Protein AF-A9JJF2-F1 (afdb_monomer_lite)

Radius of gyration: 20.4 Å; chains: 1; bounding box: 48×44×48 Å

Secondary structure (DSSP, 8-state):
-----PPP---S-SSPPHHHHHHHHHHHHHH-GGGHHHHHHHHHHHTT-----PPPPPP---SS--HHHHHHHHHHHHTT-SS--TT-TTEEEEEEEEEEEETTEEEEEEEEEEEETTSEEEEE---SSGGGS-EEEEEEGGGHHHHHHHHH----

Structure (mmCIF, N/CA/C/O backbone):
data_AF-A9JJF2-F1
#
_entry.id   AF-A9JJF2-F1
#
loop_
_atom_site.group_PDB
_atom_site.id
_atom_site.type_symbol
_atom_site.label_atom_id
_atom_site.label_alt_id
_atom_site.label_comp_id
_atom_site.label_asym_id
_atom_site.label_entity_id
_atom_site.label_seq_id
_atom_site.pdbx_PDB_ins_code
_atom_site.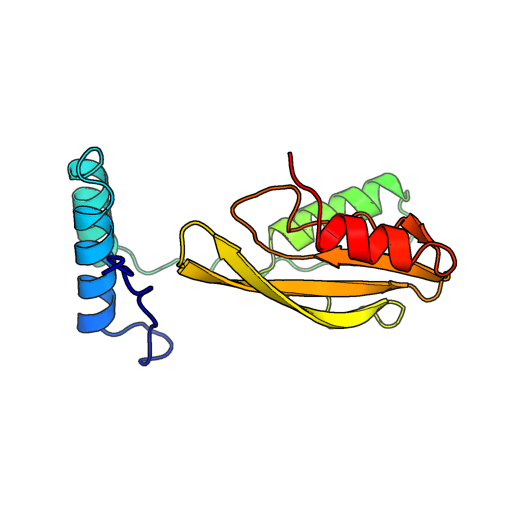Cartn_x
_atom_site.Cartn_y
_atom_site.Cartn_z
_atom_site.occupancy
_atom_site.B_iso_or_equiv
_atom_site.auth_seq_id
_atom_site.auth_comp_id
_atom_site.auth_asym_id
_atom_site.auth_atom_id
_atom_site.pdbx_PDB_model_num
ATOM 1 N N . LEU A 1 1 ? -22.746 -13.952 16.920 1.00 33.28 1 LEU A N 1
ATOM 2 C CA . LEU A 1 1 ? -22.832 -12.762 16.047 1.00 33.28 1 LEU A CA 1
ATOM 3 C C . LEU A 1 1 ? -21.481 -12.078 16.140 1.00 33.28 1 LEU A C 1
ATOM 5 O O . LEU A 1 1 ? -21.094 -11.720 17.238 1.00 33.28 1 LEU A O 1
ATOM 9 N N . SER A 1 2 ? -20.708 -12.091 15.056 1.00 37.59 2 SER A N 1
ATOM 10 C CA . SER A 1 2 ? -19.331 -11.588 15.042 1.00 37.59 2 SER A CA 1
ATOM 11 C C . SER A 1 2 ? -19.337 -10.063 15.166 1.00 37.59 2 SER A C 1
ATOM 13 O O . SER A 1 2 ? -19.976 -9.401 14.347 1.00 37.59 2 SER A O 1
ATOM 15 N N . ASP A 1 3 ? -18.653 -9.523 16.176 1.00 42.50 3 ASP A N 1
ATOM 16 C CA . ASP A 1 3 ? -18.459 -8.086 16.391 1.00 42.50 3 ASP A CA 1
ATOM 17 C C . ASP A 1 3 ? -17.545 -7.505 15.303 1.00 42.50 3 ASP A C 1
ATOM 19 O O . ASP A 1 3 ? -16.351 -7.264 15.492 1.00 42.50 3 ASP A O 1
ATOM 23 N N . TYR A 1 4 ? -18.108 -7.305 14.114 1.00 48.81 4 TYR A N 1
ATOM 24 C CA . TYR A 1 4 ? -17.460 -6.576 13.036 1.00 48.81 4 TYR A CA 1
ATOM 25 C C . TYR A 1 4 ? -17.277 -5.122 13.472 1.00 48.81 4 TYR A C 1
ATOM 27 O O . TYR A 1 4 ? -18.238 -4.353 13.524 1.00 48.81 4 TYR A O 1
ATOM 35 N N . VAL A 1 5 ? -16.045 -4.733 13.797 1.00 54.03 5 VAL A N 1
ATOM 36 C CA . VAL A 1 5 ? -15.731 -3.337 14.101 1.00 54.03 5 VAL A CA 1
ATOM 37 C C . VAL A 1 5 ? -15.500 -2.597 12.777 1.00 54.03 5 VAL A C 1
ATOM 39 O O . VAL A 1 5 ? -14.518 -2.888 12.090 1.00 54.03 5 VAL A O 1
ATOM 42 N N . PRO A 1 6 ? -16.395 -1.678 12.370 1.00 65.25 6 PRO A N 1
ATOM 43 C CA . PRO A 1 6 ? -16.293 -1.023 11.075 1.00 65.25 6 PRO A CA 1
ATOM 44 C C . PRO A 1 6 ? -15.040 -0.147 11.013 1.00 65.25 6 PRO A C 1
ATOM 46 O O . PRO A 1 6 ? -14.698 0.556 11.963 1.00 65.25 6 PRO A O 1
ATOM 49 N N . PHE A 1 7 ? -14.360 -0.182 9.871 1.00 65.31 7 PHE A N 1
ATOM 50 C CA . PHE A 1 7 ? -13.355 0.815 9.532 1.00 65.31 7 PHE A CA 1
ATOM 51 C C . PHE A 1 7 ? -14.044 2.174 9.341 1.00 65.31 7 PHE A C 1
ATOM 53 O O . PHE A 1 7 ? -15.114 2.258 8.733 1.00 65.31 7 PHE A O 1
ATOM 60 N N . LEU A 1 8 ? -13.441 3.248 9.852 1.00 72.31 8 LEU A N 1
ATOM 61 C CA . LEU A 1 8 ? -13.926 4.600 9.588 1.00 72.31 8 LEU A CA 1
ATOM 62 C C . LEU A 1 8 ? -13.525 5.020 8.172 1.00 72.31 8 LEU A C 1
ATOM 64 O O . LEU A 1 8 ? -12.361 4.923 7.790 1.00 72.31 8 LEU A O 1
ATOM 68 N N . THR A 1 9 ? -14.487 5.513 7.395 1.00 72.25 9 THR A N 1
ATOM 69 C CA . THR A 1 9 ? -14.235 6.132 6.087 1.00 72.25 9 THR A CA 1
ATOM 70 C C . THR A 1 9 ? -14.528 7.621 6.165 1.00 72.25 9 THR A C 1
ATOM 72 O O . THR A 1 9 ? -15.662 8.000 6.469 1.00 72.25 9 THR A O 1
ATOM 75 N N . SER A 1 10 ? -13.550 8.464 5.837 1.00 77.00 10 SER A N 1
ATOM 76 C CA . SER A 1 10 ? -13.805 9.895 5.665 1.00 77.00 10 SER A CA 1
ATOM 77 C C . SER A 1 10 ? -14.636 10.136 4.404 1.00 77.00 10 SER A C 1
ATOM 79 O O . SER A 1 10 ? -14.277 9.671 3.323 1.00 77.00 10 SER A O 1
ATOM 81 N N . LYS A 1 11 ? -15.740 10.878 4.540 1.00 81.31 11 LYS A N 1
ATOM 82 C CA . LYS A 1 11 ? -16.571 11.343 3.413 1.00 81.31 11 LYS A CA 1
ATOM 83 C C . LYS A 1 11 ? -16.406 12.835 3.122 1.00 81.31 11 LYS A C 1
ATOM 85 O O . LYS A 1 11 ? -16.942 13.317 2.133 1.00 81.31 11 LYS A O 1
ATOM 90 N N . SER A 1 12 ? -15.678 13.568 3.965 1.00 76.06 12 SER A N 1
ATOM 91 C CA . SER A 1 12 ? -15.527 15.023 3.848 1.00 76.06 12 SER A CA 1
ATOM 92 C C . SER A 1 12 ? -14.480 15.455 2.820 1.00 76.06 12 SER A C 1
ATOM 94 O O . SER A 1 12 ? -14.319 16.647 2.588 1.00 76.06 12 SER A O 1
ATOM 96 N N . GLY A 1 13 ? -13.737 14.511 2.233 1.00 72.44 13 GLY A N 1
ATOM 97 C CA . GLY A 1 13 ? -12.562 14.827 1.423 1.00 72.44 13 GLY A CA 1
ATOM 98 C C . GLY A 1 13 ? -11.447 15.450 2.268 1.00 72.44 13 GLY A C 1
ATOM 99 O O . GLY A 1 13 ? -11.311 15.134 3.454 1.00 72.44 13 GLY A O 1
ATOM 100 N N . PHE A 1 14 ? -10.652 16.323 1.646 1.00 69.56 14 PHE A N 1
ATOM 101 C CA . PHE A 1 14 ? -9.569 17.056 2.299 1.00 69.56 14 PHE A CA 1
ATOM 102 C C . PHE A 1 14 ? -9.819 18.575 2.240 1.00 69.56 14 PHE A C 1
ATOM 104 O O . PHE A 1 14 ? -10.160 19.072 1.165 1.00 69.56 14 PHE A O 1
ATOM 111 N N . PRO A 1 15 ? -9.599 19.323 3.341 1.00 75.38 15 PRO A N 1
ATOM 112 C CA . PRO A 1 15 ? -9.219 18.836 4.672 1.00 75.38 15 PRO A CA 1
ATOM 113 C C . PRO A 1 15 ? -10.336 18.012 5.340 1.00 75.38 15 PRO A C 1
ATOM 115 O O . PRO A 1 15 ? -11.517 18.184 5.046 1.00 75.38 15 PRO A O 1
ATOM 118 N N . ILE A 1 16 ? -9.952 17.088 6.226 1.00 76.38 16 ILE A N 1
ATOM 119 C CA . ILE A 1 16 ? -10.905 16.254 6.973 1.00 76.38 16 ILE A CA 1
ATOM 120 C C . ILE A 1 16 ? -11.702 17.152 7.931 1.00 76.38 16 ILE A C 1
ATOM 122 O O . ILE A 1 16 ? -11.122 18.007 8.597 1.00 76.38 16 ILE A O 1
ATOM 126 N N . ASN A 1 17 ? -13.026 16.975 8.007 1.00 81.75 17 ASN A N 1
ATOM 127 C CA . ASN A 1 17 ? -13.853 17.780 8.910 1.00 81.75 17 ASN A CA 1
ATOM 128 C C . ASN A 1 17 ? -13.632 17.402 10.391 1.00 81.75 17 ASN A C 1
ATOM 130 O O . ASN A 1 17 ? -13.208 16.290 10.710 1.00 81.75 17 ASN A O 1
ATOM 134 N N . ALA A 1 18 ? -13.944 18.324 11.307 1.00 82.56 18 ALA A N 1
ATOM 135 C CA . ALA A 1 18 ? -13.675 18.153 12.738 1.00 82.56 18 ALA A CA 1
ATOM 136 C C . ALA A 1 18 ? -14.372 16.922 13.349 1.00 82.56 18 ALA A C 1
ATOM 138 O O . ALA A 1 18 ? -13.807 16.248 14.206 1.00 82.56 18 ALA A O 1
ATOM 139 N N . GLU A 1 19 ? -15.577 16.596 12.881 1.00 84.81 19 GLU A N 1
ATOM 140 C CA . GLU A 1 19 ? -16.341 15.436 13.347 1.00 84.81 19 GLU A CA 1
ATOM 141 C C . GLU A 1 19 ? -15.664 14.110 12.968 1.00 84.81 19 GLU A C 1
ATOM 143 O O . GLU A 1 19 ? -15.487 13.226 13.811 1.00 84.81 19 GLU A O 1
ATOM 148 N N . THR A 1 20 ? -15.227 13.985 11.712 1.00 83.44 20 THR A N 1
ATOM 149 C CA . THR A 1 20 ? -14.497 12.812 11.212 1.00 83.44 20 THR A CA 1
ATOM 150 C C . THR A 1 20 ? -13.129 12.712 11.882 1.00 83.44 20 THR A C 1
ATOM 152 O O . THR A 1 20 ? -12.707 11.616 12.250 1.00 83.44 20 THR A O 1
ATOM 155 N N . TRP A 1 21 ? -12.460 13.850 12.093 1.00 82.94 21 TRP A N 1
ATOM 156 C CA . TRP A 1 21 ? -11.184 13.926 12.805 1.00 82.94 21 TRP A CA 1
ATOM 157 C C . TRP A 1 21 ? -11.311 13.428 14.248 1.00 82.94 21 TRP A C 1
ATOM 159 O O . TRP A 1 21 ? -10.583 12.526 14.654 1.00 82.94 21 TRP A O 1
ATOM 169 N N . LYS A 1 22 ? -12.296 13.925 15.003 1.00 85.81 22 LYS A N 1
ATOM 170 C CA . LYS A 1 22 ? -12.571 13.464 16.370 1.00 85.81 22 LYS A CA 1
ATOM 171 C C . LYS A 1 22 ? -12.937 11.977 16.403 1.00 85.81 22 LYS A C 1
ATOM 173 O O . LYS A 1 22 ? -12.390 11.232 17.212 1.00 85.81 22 LYS A O 1
ATOM 178 N N . SER A 1 23 ? -13.802 11.530 15.491 1.00 86.12 23 SER A N 1
ATOM 179 C CA . SER A 1 23 ? -14.216 10.122 15.399 1.00 86.12 23 SER A CA 1
ATOM 180 C C . SER A 1 23 ? -13.029 9.184 15.161 1.00 86.12 23 SER A C 1
ATOM 182 O O . SER A 1 23 ? -12.987 8.093 15.726 1.00 86.12 23 SER A O 1
ATOM 184 N N . MET A 1 24 ? -12.045 9.613 14.361 1.00 84.62 24 MET A N 1
ATOM 185 C CA . MET A 1 24 ? -10.801 8.873 14.143 1.00 84.62 24 MET A CA 1
ATOM 186 C C . MET A 1 24 ? -10.028 8.667 15.454 1.00 84.62 24 MET A C 1
ATOM 188 O O . MET A 1 24 ? -9.639 7.540 15.755 1.00 84.62 24 MET A O 1
ATOM 192 N N . PHE A 1 25 ? -9.844 9.718 16.256 1.00 86.69 25 PHE A N 1
ATOM 193 C CA . PHE A 1 25 ? -9.132 9.621 17.536 1.00 86.69 25 PHE A CA 1
ATOM 194 C C . PHE A 1 25 ? -9.904 8.818 18.590 1.00 86.69 25 PHE A C 1
ATOM 196 O O . PHE A 1 25 ? -9.309 7.966 19.253 1.00 86.69 25 PHE A O 1
ATOM 203 N N . ASP A 1 26 ? -11.223 9.006 18.693 1.00 86.88 26 ASP A N 1
ATOM 204 C CA . ASP A 1 26 ? -12.083 8.221 19.592 1.00 86.88 26 ASP A CA 1
ATOM 205 C C . ASP A 1 26 ? -11.991 6.716 19.270 1.00 86.88 26 ASP A C 1
ATOM 207 O O . ASP A 1 26 ? -11.901 5.871 20.166 1.00 86.88 26 ASP A O 1
ATOM 211 N N . PHE A 1 27 ? -11.948 6.369 17.980 1.00 85.75 27 PHE A N 1
ATOM 212 C CA . PHE A 1 27 ? -11.751 4.993 17.532 1.00 85.75 27 PHE A CA 1
ATOM 213 C C . PHE A 1 27 ? -10.362 4.453 17.896 1.00 85.75 27 PHE A C 1
ATOM 215 O O . PHE A 1 27 ? -10.262 3.340 18.417 1.00 85.75 27 PHE A O 1
ATOM 222 N N . CYS A 1 28 ? -9.298 5.234 17.677 1.00 83.94 28 CYS A N 1
ATOM 223 C CA . CYS A 1 28 ? -7.937 4.852 18.060 1.00 83.94 28 CYS A CA 1
ATOM 224 C C . CYS A 1 28 ? -7.822 4.567 19.565 1.00 83.94 28 CYS A C 1
ATOM 226 O O . CYS A 1 28 ? -7.239 3.550 19.943 1.00 83.94 28 CYS A O 1
ATOM 228 N N . LEU A 1 29 ? -8.421 5.414 20.408 1.00 86.12 29 LEU A N 1
ATOM 229 C CA . LEU A 1 29 ? -8.446 5.247 21.864 1.00 86.12 29 LEU A CA 1
ATOM 230 C C . LEU A 1 29 ? -9.190 3.983 22.301 1.00 86.12 29 LEU A C 1
ATOM 232 O O . LEU A 1 29 ? -8.753 3.299 23.225 1.00 86.12 29 LEU A O 1
ATOM 236 N N . LYS A 1 30 ? -10.303 3.659 21.632 1.00 85.06 30 LYS A N 1
ATOM 237 C CA . LYS A 1 30 ? -11.086 2.452 21.926 1.00 85.06 30 LYS A CA 1
ATOM 238 C C . LYS A 1 30 ? -10.318 1.167 21.601 1.00 85.06 30 LYS A C 1
ATOM 240 O O . LYS A 1 30 ? -10.486 0.178 22.305 1.00 85.06 30 LYS A O 1
ATOM 245 N N . GLN A 1 31 ? -9.509 1.180 20.542 1.00 81.31 31 GLN A N 1
ATOM 246 C CA . GLN A 1 31 ? -8.752 0.006 20.092 1.00 81.31 31 GLN A CA 1
ATOM 247 C C . GLN A 1 31 ? -7.415 -0.181 20.820 1.00 81.31 31 GLN A C 1
ATOM 249 O O . GLN A 1 31 ? -6.938 -1.306 20.914 1.00 81.31 31 GLN A O 1
ATOM 254 N N . ASN A 1 32 ? -6.810 0.899 21.322 1.00 80.19 32 ASN A N 1
ATOM 255 C CA . ASN A 1 32 ? -5.449 0.895 21.871 1.00 80.19 32 ASN A CA 1
ATOM 256 C C . ASN A 1 32 ? -5.437 1.537 23.267 1.00 80.19 32 ASN A C 1
ATOM 258 O O . ASN A 1 32 ? -4.859 2.607 23.482 1.00 80.19 32 ASN A O 1
ATOM 262 N N . SER A 1 33 ? -6.134 0.913 24.223 1.00 79.00 33 SER A N 1
ATOM 263 C CA . SER A 1 33 ? -6.276 1.444 25.588 1.00 79.00 33 SER A CA 1
ATOM 264 C C . SER A 1 33 ? -4.941 1.591 26.331 1.00 79.00 33 SER A C 1
ATOM 266 O O . SER A 1 33 ? -4.813 2.437 27.213 1.00 79.00 33 SER A O 1
ATOM 268 N N . ASP A 1 34 ? -3.951 0.783 25.964 1.00 86.81 34 ASP A N 1
ATOM 269 C CA . ASP A 1 34 ? -2.568 0.787 26.449 1.00 86.81 34 ASP A CA 1
ATOM 270 C C .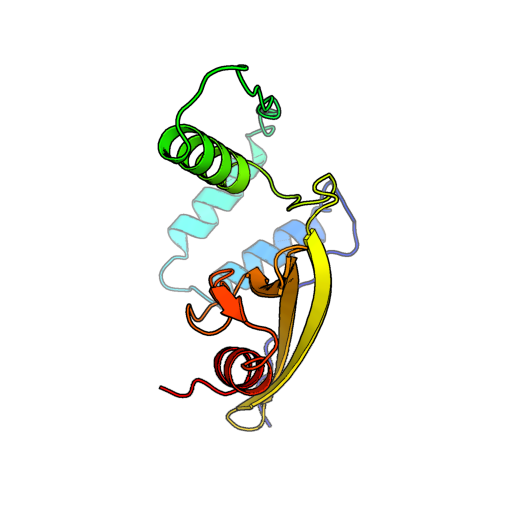 ASP A 1 34 ? -1.763 2.021 25.998 1.00 86.81 34 ASP A C 1
ATOM 272 O O . ASP A 1 34 ? -0.859 2.460 26.707 1.00 86.81 34 ASP A O 1
ATOM 276 N N . CYS A 1 35 ? -2.132 2.632 24.868 1.00 83.12 35 CYS A N 1
ATOM 277 C CA . CYS A 1 35 ? -1.468 3.808 24.294 1.00 83.12 35 CYS A CA 1
ATOM 278 C C . CYS A 1 35 ? -2.270 5.111 24.474 1.00 83.12 35 CYS A C 1
ATOM 280 O O . CYS A 1 35 ? -2.070 6.084 23.741 1.00 83.12 35 CYS A O 1
ATOM 282 N N . LYS A 1 36 ? -3.201 5.147 25.440 1.00 86.12 36 LYS A N 1
ATOM 283 C CA . LYS A 1 36 ? -4.138 6.267 25.639 1.00 86.12 36 LYS A CA 1
ATOM 284 C C . LYS A 1 36 ? -3.440 7.624 25.746 1.00 86.12 36 LYS A C 1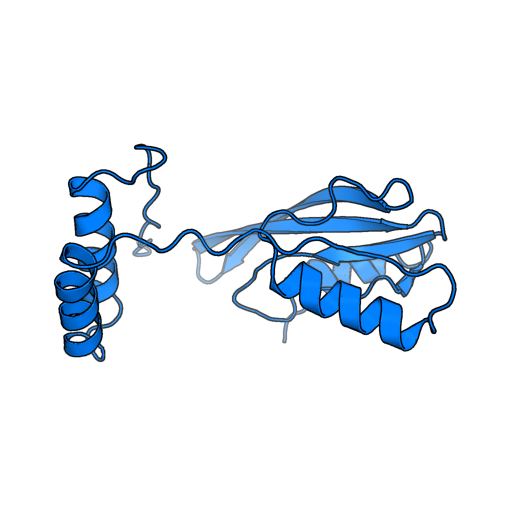
ATOM 286 O O . LYS A 1 36 ? -3.874 8.573 25.104 1.00 86.12 36 LYS A O 1
ATOM 291 N N . LYS A 1 37 ? -2.364 7.710 26.535 1.00 86.12 37 LYS A N 1
ATOM 292 C CA . LYS A 1 37 ? -1.640 8.968 26.765 1.00 86.12 37 LYS A CA 1
ATOM 293 C C . LYS A 1 37 ? -1.043 9.512 25.463 1.00 86.12 37 LYS A C 1
ATOM 295 O O . LYS A 1 37 ? -1.285 10.656 25.114 1.00 86.12 37 LYS A O 1
ATOM 300 N N . GLN A 1 38 ? -0.353 8.661 24.708 1.00 87.44 38 GLN A N 1
ATOM 301 C CA . GLN A 1 38 ? 0.293 9.022 23.446 1.00 87.44 38 GLN A CA 1
ATOM 302 C C . GLN A 1 38 ? -0.720 9.505 22.399 1.00 87.44 38 GLN A C 1
ATOM 304 O O . GLN A 1 38 ? -0.438 10.433 21.645 1.00 87.44 38 GLN A O 1
ATOM 309 N N . ILE A 1 39 ? -1.904 8.885 22.353 1.00 83.88 39 ILE A N 1
ATOM 310 C CA . ILE A 1 39 ? -2.971 9.268 21.420 1.00 83.88 39 ILE A CA 1
ATOM 311 C C . ILE A 1 39 ? -3.585 10.621 21.813 1.00 83.88 39 ILE A C 1
ATOM 313 O O . ILE A 1 39 ? -3.852 11.435 20.929 1.00 83.88 39 ILE A O 1
ATOM 317 N N . THR A 1 40 ? -3.779 10.881 23.111 1.00 84.38 40 THR A N 1
ATOM 318 C CA . THR A 1 40 ? -4.251 12.186 23.604 1.00 84.38 40 THR A CA 1
ATOM 319 C C . THR A 1 40 ? -3.240 13.295 23.308 1.00 84.38 40 THR A C 1
ATOM 321 O O . THR A 1 40 ? -3.614 14.293 22.697 1.00 84.38 40 THR A O 1
ATOM 324 N N . ASP A 1 41 ? -1.961 13.085 23.635 1.00 84.88 41 ASP A N 1
ATOM 325 C CA . ASP A 1 41 ? -0.888 14.060 23.386 1.00 84.88 41 ASP A CA 1
ATOM 326 C C . ASP A 1 41 ? -0.777 14.395 21.875 1.00 84.88 41 ASP A C 1
ATOM 328 O O . ASP A 1 41 ? -0.578 15.547 21.472 1.00 84.88 41 ASP A O 1
ATOM 332 N N . LEU A 1 42 ? -0.964 13.394 21.000 1.00 81.50 42 LEU A N 1
ATOM 333 C CA . LEU A 1 42 ? -1.006 13.582 19.544 1.00 81.50 42 LEU A CA 1
ATOM 334 C C . LEU A 1 42 ? -2.221 14.411 19.093 1.00 81.50 42 LEU A C 1
ATOM 336 O O . LEU A 1 42 ? -2.092 15.259 18.209 1.00 81.50 42 LEU A O 1
ATOM 340 N N . TYR A 1 43 ? -3.400 14.170 19.669 1.00 82.88 43 TYR A N 1
ATOM 341 C CA . TYR A 1 43 ? -4.608 14.926 19.333 1.00 82.88 43 TYR A CA 1
ATOM 342 C C . TYR A 1 43 ? -4.461 16.405 19.695 1.00 82.88 43 TYR A C 1
ATOM 344 O O . TYR A 1 43 ? -4.757 17.272 18.871 1.00 82.88 43 TYR A O 1
ATOM 352 N N . GLU A 1 44 ? -3.957 16.688 20.894 1.00 82.88 44 GLU A N 1
ATOM 353 C CA . GLU A 1 44 ? -3.766 18.048 21.404 1.00 82.88 44 GLU A CA 1
ATOM 354 C C . GLU A 1 44 ? -2.726 18.813 20.572 1.00 82.88 44 GLU A C 1
ATOM 356 O O . GLU A 1 44 ? -3.023 19.891 20.056 1.00 82.88 44 GLU A O 1
ATOM 361 N N . SER A 1 45 ? -1.562 18.210 20.305 1.00 75.50 45 SER A N 1
ATOM 362 C CA . SER A 1 45 ? -0.511 18.825 19.470 1.00 75.50 45 SER A CA 1
ATOM 363 C C . SER A 1 45 ? -0.911 19.033 18.001 1.00 75.50 45 SER A C 1
ATOM 365 O O . SER A 1 45 ? -0.358 19.906 17.319 1.00 75.50 45 SER A O 1
ATOM 367 N N . SER A 1 46 ? -1.883 18.266 17.491 1.00 68.31 46 SER A N 1
ATOM 368 C CA . SER A 1 46 ? -2.399 18.431 16.126 1.00 68.31 46 SER A CA 1
ATOM 369 C C . SER A 1 46 ? -3.211 19.714 15.931 1.00 68.31 46 SER A C 1
ATOM 371 O O . SER A 1 46 ? -3.313 20.196 14.803 1.00 68.31 46 SER A O 1
ATOM 373 N N . GLN A 1 47 ? -3.750 20.298 17.008 1.00 66.94 47 GLN A N 1
ATOM 374 C CA . GLN A 1 47 ? -4.468 21.574 16.933 1.00 66.94 47 GLN A CA 1
ATOM 375 C C . GLN A 1 47 ? -3.529 22.774 16.744 1.00 66.94 47 GLN A C 1
ATOM 377 O O . GLN A 1 47 ? -3.973 23.833 16.306 1.00 66.94 47 GLN A O 1
ATOM 382 N N . GLU A 1 48 ? -2.233 22.602 17.016 1.00 61.75 48 GLU A N 1
ATOM 383 C CA . GLU A 1 48 ? -1.238 23.680 17.009 1.00 61.75 48 GLU A CA 1
ATOM 384 C C . GLU A 1 48 ? -0.349 23.697 15.749 1.00 61.75 48 GLU A C 1
ATOM 386 O O . GLU A 1 48 ? 0.335 24.687 15.492 1.00 61.75 48 GLU A O 1
ATOM 391 N N . ASN A 1 49 ? -0.363 22.644 14.920 1.00 51.91 49 ASN A N 1
ATOM 392 C CA . ASN A 1 49 ? 0.592 22.480 13.817 1.00 51.91 49 ASN A CA 1
ATOM 393 C C . ASN A 1 49 ? -0.066 22.478 12.426 1.00 51.91 49 ASN A C 1
ATOM 395 O O . ASN A 1 49 ? -0.664 21.496 11.985 1.00 51.91 49 ASN A O 1
ATOM 399 N N . VAL A 1 50 ? 0.142 23.563 11.672 1.00 53.69 50 VAL A N 1
ATOM 400 C CA . VAL A 1 50 ? -0.087 23.605 10.220 1.00 53.69 50 VAL A CA 1
ATOM 401 C C . VAL A 1 50 ? 0.989 22.757 9.539 1.00 53.69 50 VAL A C 1
ATOM 403 O O . VAL A 1 50 ? 2.178 23.061 9.618 1.00 53.69 50 VAL A O 1
ATOM 406 N N . ILE A 1 51 ? 0.575 21.683 8.862 1.00 54.44 51 ILE A N 1
ATOM 407 C CA . ILE A 1 51 ? 1.461 20.761 8.139 1.00 54.44 51 ILE A CA 1
ATOM 408 C C . ILE A 1 51 ? 2.332 21.550 7.148 1.00 54.44 51 ILE A C 1
ATOM 410 O O . ILE A 1 51 ? 1.843 22.092 6.154 1.00 54.44 51 ILE A O 1
ATOM 414 N N . SER A 1 52 ? 3.641 21.586 7.411 1.00 43.03 52 SER A N 1
ATOM 415 C CA . SER A 1 52 ? 4.647 22.069 6.466 1.00 43.03 52 SER A CA 1
ATOM 416 C C . SER A 1 52 ? 4.554 21.246 5.179 1.00 43.03 52 SER A C 1
ATOM 418 O O . SER A 1 52 ? 4.758 20.030 5.189 1.00 43.03 52 SER A O 1
ATOM 420 N N . LYS A 1 53 ? 4.216 21.899 4.059 1.00 45.75 53 LYS A N 1
ATOM 421 C CA . LYS A 1 53 ? 4.243 21.282 2.727 1.00 45.75 53 LYS A CA 1
ATOM 422 C C . LYS A 1 53 ? 5.691 20.925 2.397 1.00 45.75 53 LYS A C 1
ATOM 424 O O . LYS A 1 53 ? 6.438 21.760 1.890 1.00 45.75 53 LYS A O 1
ATOM 429 N N . LYS A 1 54 ? 6.100 19.688 2.682 1.00 45.72 54 LYS A N 1
ATOM 430 C CA . LYS A 1 54 ? 7.392 19.173 2.227 1.00 45.72 54 LYS A CA 1
ATOM 431 C C . LYS A 1 54 ? 7.382 19.196 0.689 1.00 45.72 54 LYS A C 1
ATOM 433 O O . LYS A 1 54 ? 6.447 18.649 0.100 1.00 45.72 54 LYS A O 1
ATOM 438 N N . PRO A 1 55 ? 8.344 19.858 0.024 1.00 47.97 55 PRO A N 1
ATOM 439 C CA . PRO A 1 55 ? 8.368 19.909 -1.430 1.00 47.97 55 PRO A CA 1
ATOM 440 C C . PRO A 1 55 ? 8.466 18.490 -1.990 1.00 47.97 55 PRO A C 1
ATOM 442 O O . PRO A 1 55 ? 9.229 17.665 -1.481 1.00 47.97 55 PRO A O 1
ATOM 445 N N . LEU A 1 56 ? 7.669 18.212 -3.024 1.00 45.88 56 LEU A N 1
ATOM 446 C CA . LEU A 1 56 ? 7.697 16.934 -3.727 1.00 45.88 56 LEU A CA 1
ATOM 447 C C . LEU A 1 56 ? 9.123 16.684 -4.249 1.00 45.88 56 LEU A C 1
ATOM 449 O O . LEU A 1 56 ? 9.689 17.564 -4.906 1.00 45.88 56 LEU A O 1
ATOM 453 N N . PRO A 1 57 ? 9.725 15.519 -3.967 1.00 49.09 57 PRO A N 1
ATOM 454 C CA . PRO A 1 57 ? 11.066 15.214 -4.438 1.00 49.09 57 PRO A CA 1
ATOM 455 C C . PRO A 1 57 ? 11.071 15.096 -5.966 1.00 49.09 57 PRO A C 1
ATOM 457 O O . PRO A 1 57 ? 10.304 14.340 -6.561 1.00 49.09 57 PRO A O 1
ATOM 460 N N . VAL A 1 58 ? 11.948 15.862 -6.614 1.00 51.97 58 VAL A N 1
ATOM 461 C CA . VAL A 1 58 ? 12.130 15.839 -8.069 1.00 51.97 58 VAL A CA 1
ATOM 462 C C . VAL A 1 58 ? 13.029 14.658 -8.432 1.00 51.97 58 VAL A C 1
ATOM 464 O O . VAL A 1 58 ? 14.194 14.624 -8.039 1.00 51.97 58 VAL A O 1
ATOM 467 N N . PHE A 1 59 ? 12.508 13.700 -9.202 1.00 52.97 59 PHE A N 1
ATOM 468 C CA . PHE A 1 59 ? 13.305 12.595 -9.735 1.00 52.97 59 PHE A CA 1
ATOM 469 C C . PHE A 1 59 ? 14.191 13.102 -10.876 1.00 52.97 59 PHE A C 1
ATOM 471 O O . PHE A 1 59 ? 13.684 13.558 -11.901 1.00 52.97 59 PHE A O 1
ATOM 478 N N . ARG A 1 60 ? 15.514 13.046 -10.700 1.00 54.53 60 ARG A N 1
ATOM 479 C CA . ARG A 1 60 ? 16.493 13.362 -11.748 1.00 54.53 60 ARG A CA 1
ATOM 480 C C . ARG A 1 60 ? 17.309 12.115 -12.059 1.00 54.53 60 ARG A C 1
ATOM 482 O O . ARG A 1 60 ? 17.909 11.532 -11.158 1.00 54.53 60 ARG A O 1
ATOM 489 N N . VAL A 1 61 ? 17.311 11.727 -13.330 1.00 54.31 61 VAL A N 1
ATOM 490 C CA . VAL A 1 61 ? 18.157 10.652 -13.855 1.00 54.31 61 VAL A CA 1
ATOM 491 C C . VAL A 1 61 ? 19.311 11.304 -14.602 1.00 54.31 61 VAL A C 1
ATOM 493 O O . VAL A 1 61 ? 19.080 12.064 -15.544 1.00 54.31 61 VAL A O 1
ATOM 496 N N . ASP A 1 62 ? 20.540 11.013 -14.184 1.00 57.31 62 ASP A N 1
ATOM 497 C CA . ASP A 1 62 ? 21.740 11.436 -14.902 1.00 57.31 62 ASP A CA 1
ATOM 498 C C . ASP A 1 62 ? 22.069 10.396 -15.982 1.00 57.31 62 ASP A C 1
ATOM 500 O O . ASP A 1 62 ? 21.906 9.195 -15.777 1.00 57.31 62 ASP A O 1
ATOM 504 N N . LYS A 1 63 ? 22.531 10.841 -17.158 1.00 55.84 63 LYS A N 1
ATOM 505 C CA . LYS A 1 63 ? 22.741 9.979 -18.344 1.00 55.84 63 LYS A CA 1
ATOM 506 C C . LYS A 1 63 ? 23.790 8.866 -18.167 1.00 55.84 63 LYS A C 1
ATOM 508 O O . LYS A 1 63 ? 23.913 8.026 -19.053 1.00 55.84 63 LYS A O 1
ATOM 513 N N . ILE A 1 64 ? 24.549 8.862 -17.072 1.00 58.72 64 ILE A N 1
ATOM 514 C CA . ILE A 1 64 ? 25.582 7.864 -16.777 1.00 58.72 64 ILE A CA 1
ATOM 515 C C . ILE A 1 64 ? 25.452 7.477 -15.298 1.00 58.72 64 ILE A C 1
ATOM 517 O O . ILE A 1 64 ? 26.069 8.097 -14.436 1.00 58.72 64 ILE A O 1
ATOM 521 N N . GLU A 1 65 ? 24.641 6.464 -14.989 1.00 61.47 65 GLU A N 1
ATOM 522 C CA . GLU A 1 65 ? 24.599 5.862 -13.652 1.00 61.47 65 GLU A CA 1
ATOM 523 C C . GLU A 1 65 ? 24.554 4.332 -13.707 1.00 61.47 65 GLU A C 1
ATOM 525 O O . GLU A 1 65 ? 24.133 3.736 -14.700 1.00 61.47 65 GLU A O 1
ATOM 530 N N . THR A 1 66 ? 25.038 3.685 -12.644 1.00 70.31 66 THR A N 1
ATOM 531 C CA . THR A 1 66 ? 25.010 2.226 -12.511 1.00 70.31 66 THR A CA 1
ATOM 532 C C . THR A 1 66 ? 23.598 1.747 -12.181 1.00 70.31 66 THR A C 1
ATOM 534 O O . THR A 1 66 ? 22.834 2.440 -11.508 1.00 70.31 66 THR A O 1
ATOM 537 N N . ALA A 1 67 ? 23.258 0.526 -12.604 1.00 54.38 67 ALA A N 1
ATOM 538 C CA . ALA A 1 67 ? 21.952 -0.073 -12.327 1.00 54.38 67 ALA A CA 1
ATOM 539 C C . ALA A 1 67 ? 21.631 -0.122 -10.820 1.00 54.38 67 ALA A C 1
ATOM 541 O O . ALA A 1 67 ? 20.491 0.086 -10.426 1.00 54.38 67 ALA A O 1
ATOM 542 N N . GLU A 1 68 ? 22.636 -0.332 -9.969 1.00 60.28 68 GLU A N 1
ATOM 543 C CA . GLU A 1 68 ? 22.474 -0.336 -8.512 1.00 60.28 68 GLU A CA 1
ATOM 544 C C . GLU A 1 68 ? 22.094 1.048 -7.961 1.00 60.28 68 GLU A C 1
ATOM 546 O O . GLU A 1 68 ? 21.161 1.170 -7.167 1.00 60.28 68 GLU A O 1
ATOM 551 N N . ASN A 1 69 ? 22.742 2.115 -8.440 1.00 60.78 69 ASN A N 1
ATOM 552 C CA . ASN A 1 69 ? 22.411 3.480 -8.029 1.00 60.78 69 ASN A CA 1
ATOM 553 C C . ASN A 1 69 ? 21.040 3.927 -8.549 1.00 60.78 69 ASN A C 1
ATOM 555 O O . ASN A 1 69 ? 20.307 4.594 -7.814 1.00 60.78 69 ASN A O 1
ATOM 559 N N . PHE A 1 70 ? 20.664 3.500 -9.756 1.00 67.00 70 PHE A N 1
ATOM 560 C CA . PHE A 1 70 ? 19.316 3.699 -10.290 1.00 67.00 70 PHE A CA 1
ATOM 561 C C . PHE A 1 70 ? 18.266 3.030 -9.411 1.00 67.00 70 PHE A C 1
ATOM 563 O O . PHE A 1 70 ? 17.305 3.673 -8.986 1.00 67.00 70 PHE A O 1
ATOM 570 N N . LEU A 1 71 ? 18.476 1.761 -9.060 1.00 59.81 71 LEU A N 1
ATOM 571 C CA . LEU A 1 71 ? 17.557 1.014 -8.205 1.00 59.81 71 LEU A CA 1
ATOM 572 C C . LEU A 1 71 ? 17.448 1.631 -6.803 1.00 59.81 71 LEU A C 1
ATOM 574 O O . LEU A 1 71 ? 16.339 1.742 -6.282 1.00 59.81 71 LEU A O 1
ATOM 578 N N . ASN A 1 72 ? 18.549 2.124 -6.231 1.00 61.78 72 ASN A N 1
ATOM 579 C CA . ASN A 1 72 ? 18.537 2.821 -4.942 1.00 61.78 72 ASN A CA 1
ATOM 580 C C . ASN A 1 72 ? 17.773 4.156 -5.001 1.00 61.78 72 ASN A C 1
ATOM 582 O O . ASN A 1 72 ? 16.987 4.460 -4.100 1.00 61.78 72 ASN A O 1
ATOM 586 N N . LYS A 1 73 ? 17.936 4.949 -6.068 1.00 62.62 73 LYS A N 1
ATOM 587 C CA . LYS A 1 73 ? 17.172 6.195 -6.270 1.00 62.62 73 LYS A CA 1
ATOM 588 C C . LYS A 1 73 ? 15.688 5.919 -6.479 1.00 62.62 73 LYS A C 1
ATOM 590 O O . LYS A 1 73 ? 14.858 6.616 -5.898 1.00 62.62 73 LYS A O 1
ATOM 595 N N . VAL A 1 74 ? 15.354 4.894 -7.261 1.00 58.38 74 VAL A N 1
ATOM 596 C CA . VAL A 1 74 ? 13.974 4.433 -7.455 1.00 58.38 74 VAL A CA 1
ATOM 597 C C . VAL A 1 74 ? 13.376 3.994 -6.121 1.00 58.38 74 VAL A C 1
ATOM 599 O O . VAL A 1 74 ? 12.296 4.460 -5.775 1.00 58.38 74 VAL A O 1
ATOM 602 N N . GLN A 1 75 ? 14.079 3.189 -5.324 1.00 57.97 75 GLN A N 1
ATOM 603 C CA . GLN A 1 75 ? 13.587 2.745 -4.019 1.00 57.97 75 GLN A CA 1
ATOM 604 C C . GLN A 1 75 ? 13.368 3.924 -3.058 1.00 57.97 75 GLN A C 1
ATOM 606 O O . GLN A 1 75 ? 12.325 4.001 -2.412 1.00 57.97 75 GLN A O 1
ATOM 611 N N . ASN A 1 76 ? 14.292 4.885 -3.014 1.00 59.69 76 ASN A N 1
ATOM 612 C CA . ASN A 1 76 ? 14.166 6.085 -2.182 1.00 59.69 76 ASN A CA 1
ATOM 613 C C . ASN A 1 76 ? 13.036 7.018 -2.648 1.00 59.69 76 ASN A C 1
ATOM 615 O O . ASN A 1 76 ? 12.343 7.610 -1.823 1.00 59.69 76 ASN A O 1
ATOM 619 N N . TYR A 1 77 ? 12.812 7.118 -3.959 1.00 59.91 77 TYR A N 1
ATOM 620 C CA . TYR A 1 77 ? 11.724 7.890 -4.555 1.00 59.91 77 TYR A CA 1
ATOM 621 C C . TYR A 1 77 ? 10.356 7.241 -4.311 1.00 59.91 77 TYR A C 1
ATOM 623 O O . TYR A 1 77 ? 9.417 7.930 -3.918 1.00 59.91 77 TYR A O 1
ATOM 631 N N . LEU A 1 78 ? 10.252 5.917 -4.458 1.00 55.28 78 LEU A N 1
ATOM 632 C CA . LEU A 1 78 ? 9.043 5.147 -4.148 1.00 55.28 78 LEU A CA 1
ATOM 633 C C . LEU A 1 78 ? 8.695 5.227 -2.658 1.00 55.28 78 LEU A C 1
ATOM 635 O O . LEU A 1 78 ? 7.530 5.391 -2.316 1.00 55.28 78 LEU A O 1
ATOM 639 N N . ASN A 1 79 ? 9.701 5.212 -1.782 1.00 57.44 79 ASN A N 1
ATOM 640 C CA . ASN A 1 79 ? 9.516 5.460 -0.351 1.00 57.44 79 ASN A CA 1
ATOM 641 C C . ASN A 1 79 ? 9.045 6.901 -0.052 1.00 57.44 79 ASN A C 1
ATOM 643 O O . ASN A 1 79 ? 8.611 7.180 1.062 1.00 57.44 79 ASN A O 1
ATOM 647 N N . SER A 1 80 ? 9.149 7.822 -1.018 1.00 57.94 80 SER A N 1
ATOM 648 C CA . SER A 1 80 ? 8.826 9.246 -0.865 1.00 57.94 80 SER A CA 1
ATOM 649 C C . SER A 1 80 ? 7.549 9.701 -1.586 1.00 57.94 80 SER A C 1
ATOM 651 O O . SER A 1 80 ? 7.179 10.869 -1.462 1.00 57.94 80 SER A O 1
ATOM 653 N N . LEU A 1 81 ? 6.880 8.818 -2.339 1.00 53.59 81 LEU A N 1
ATOM 654 C CA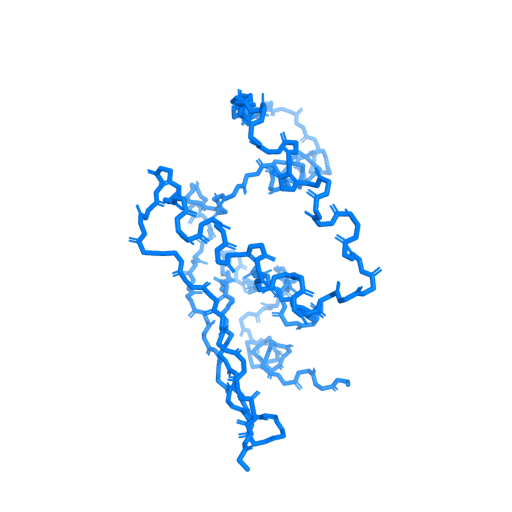 . LEU A 1 81 ? 5.727 9.165 -3.172 1.00 53.59 81 LEU A CA 1
ATOM 655 C C . LEU A 1 81 ? 4.534 8.242 -2.978 1.00 53.59 81 LEU A C 1
ATOM 657 O O . LEU A 1 81 ? 4.554 7.074 -3.354 1.00 53.59 81 LEU A O 1
ATOM 661 N N . ASP A 1 82 ? 3.435 8.856 -2.557 1.00 49.94 82 ASP A N 1
ATOM 662 C CA . ASP A 1 82 ? 2.114 8.244 -2.411 1.00 49.94 82 ASP A CA 1
ATOM 663 C C . ASP A 1 82 ? 1.380 7.939 -3.737 1.00 49.94 82 ASP A C 1
ATOM 665 O O . ASP A 1 82 ? 0.206 7.586 -3.720 1.00 49.94 82 ASP A O 1
ATOM 669 N N . PHE A 1 83 ? 2.021 8.021 -4.911 1.00 47.94 83 PHE A N 1
ATOM 670 C CA . PHE A 1 83 ? 1.360 7.725 -6.196 1.00 47.94 83 PHE A CA 1
ATOM 671 C C . PHE A 1 83 ? 2.252 6.905 -7.133 1.00 47.94 83 PHE A C 1
ATOM 673 O O . PHE A 1 83 ? 2.943 7.396 -8.025 1.00 47.94 83 PHE A O 1
ATOM 680 N N . LEU A 1 84 ? 2.222 5.599 -6.896 1.00 47.44 84 LEU A N 1
ATOM 681 C CA . LEU A 1 84 ? 3.037 4.583 -7.545 1.00 47.44 84 LEU A CA 1
ATOM 682 C C . LEU A 1 84 ? 2.736 4.468 -9.056 1.00 47.44 84 LEU A C 1
ATOM 684 O O . LEU A 1 84 ? 1.648 4.071 -9.470 1.00 47.44 84 LEU A O 1
ATOM 688 N N . THR A 1 85 ? 3.768 4.689 -9.878 1.00 52.16 85 THR A N 1
ATOM 689 C CA . THR A 1 85 ? 3.965 4.136 -11.241 1.00 52.16 85 THR A CA 1
ATOM 690 C C . THR A 1 85 ? 3.223 4.744 -12.439 1.00 52.16 85 THR A C 1
ATOM 692 O O . THR A 1 85 ? 3.307 4.165 -13.522 1.00 52.16 85 THR A O 1
ATOM 695 N N . GLN A 1 86 ? 2.540 5.892 -12.339 1.00 52.16 86 GLN A N 1
ATOM 696 C CA . GLN A 1 86 ? 1.737 6.408 -13.469 1.00 52.16 86 GLN A CA 1
ATOM 697 C C . GLN A 1 86 ? 2.519 6.638 -14.786 1.00 52.16 86 GLN A C 1
ATOM 699 O O . GLN A 1 86 ? 1.942 6.407 -15.846 1.00 52.16 86 GLN A O 1
ATOM 704 N N . GLY A 1 87 ? 3.821 6.950 -14.740 1.00 51.47 87 GLY A N 1
ATOM 705 C CA . GLY A 1 87 ? 4.642 7.292 -15.918 1.00 51.47 87 GLY A CA 1
ATOM 706 C C . GLY A 1 87 ? 5.553 6.204 -16.515 1.00 51.47 87 GLY A C 1
ATOM 707 O O . GLY A 1 87 ? 6.455 6.550 -17.267 1.00 51.47 87 GLY A O 1
ATOM 70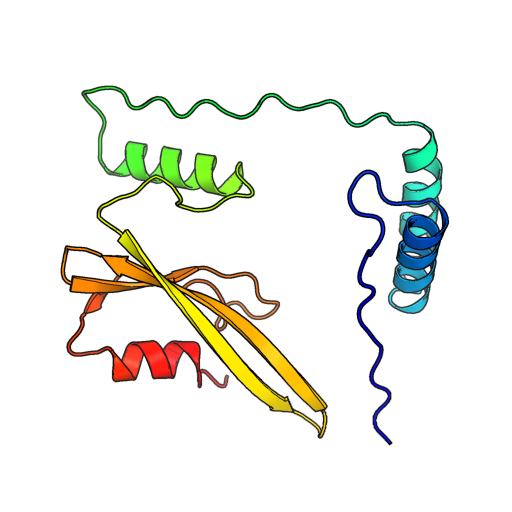8 N N . GLN A 1 88 ? 5.400 4.919 -16.171 1.00 63.38 88 GLN A N 1
ATOM 709 C CA . GLN A 1 88 ? 6.277 3.851 -16.693 1.00 63.38 88 GLN A CA 1
ATOM 710 C C . GLN A 1 88 ? 5.564 3.022 -17.778 1.00 63.38 88 GLN A C 1
ATOM 712 O O . GLN A 1 88 ? 4.796 2.114 -17.465 1.00 63.38 88 GLN A O 1
ATOM 717 N N . GLU A 1 89 ? 5.811 3.324 -19.058 1.00 63.03 89 GLU A N 1
ATOM 718 C CA . GLU A 1 89 ? 5.122 2.693 -20.206 1.00 63.03 89 GLU A CA 1
ATOM 719 C C . GLU A 1 89 ? 5.431 1.196 -20.385 1.00 63.03 89 GLU A C 1
ATOM 721 O O . GLU A 1 89 ? 4.607 0.440 -20.896 1.00 63.03 89 GLU A O 1
ATOM 726 N N . TYR A 1 90 ? 6.593 0.737 -19.916 1.00 70.69 90 TYR A N 1
ATOM 727 C CA . TYR A 1 90 ? 7.005 -0.669 -19.990 1.00 70.69 90 TYR A CA 1
ATOM 728 C C . TYR A 1 90 ? 6.351 -1.557 -18.916 1.00 70.69 90 TYR A C 1
ATOM 730 O O . TYR A 1 90 ? 6.576 -2.769 -18.906 1.00 70.69 90 TYR A O 1
ATOM 738 N N . LEU A 1 91 ? 5.530 -0.979 -18.029 1.00 73.38 91 LEU A N 1
ATOM 739 C CA . LEU A 1 91 ? 4.800 -1.690 -16.981 1.00 73.38 91 LEU A CA 1
ATOM 740 C C . LEU A 1 91 ? 3.288 -1.597 -17.215 1.00 73.38 91 LEU A C 1
ATOM 742 O O . LEU A 1 91 ? 2.652 -0.552 -17.046 1.00 73.38 91 LEU A O 1
ATOM 746 N N . LYS A 1 92 ? 2.673 -2.735 -17.533 1.00 78.62 92 LYS A N 1
ATOM 747 C CA . LYS A 1 92 ? 1.218 -2.880 -17.478 1.00 78.62 92 LYS A CA 1
ATOM 748 C C . LYS A 1 92 ? 0.795 -3.091 -16.029 1.00 78.62 92 LYS A C 1
ATOM 750 O O . LYS A 1 92 ? 1.440 -3.821 -15.279 1.00 78.62 92 LYS A O 1
ATOM 755 N N . ARG A 1 93 ? -0.301 -2.443 -15.645 1.00 78.62 93 ARG A N 1
ATOM 756 C CA . ARG A 1 93 ? -0.865 -2.480 -14.294 1.00 78.62 93 ARG A CA 1
ATOM 757 C C . ARG A 1 93 ? -2.277 -3.026 -14.368 1.00 78.62 93 ARG A C 1
ATOM 759 O O . ARG A 1 93 ? -3.012 -2.690 -15.295 1.00 78.62 93 ARG A O 1
ATOM 766 N N . PHE A 1 94 ? -2.648 -3.853 -13.406 1.00 78.94 94 PHE A N 1
ATOM 767 C CA . PHE A 1 94 ? -3.996 -4.393 -13.304 1.00 78.94 94 PHE A CA 1
ATOM 768 C C . PHE A 1 94 ? -4.359 -4.611 -11.840 1.00 78.94 94 PHE A C 1
ATOM 770 O O . PHE A 1 94 ? -3.521 -4.992 -11.025 1.00 78.94 94 PHE A O 1
ATOM 777 N N . THR A 1 95 ? -5.611 -4.352 -11.487 1.00 82.19 95 THR A N 1
ATOM 778 C CA . THR A 1 95 ? -6.087 -4.550 -10.118 1.00 82.19 95 THR A CA 1
ATOM 779 C C . THR A 1 95 ? -6.316 -6.036 -9.868 1.00 82.19 95 THR A C 1
ATOM 781 O O . THR A 1 95 ? -7.026 -6.691 -10.628 1.00 82.19 95 THR A O 1
ATOM 784 N N . MET A 1 96 ? -5.745 -6.565 -8.788 1.00 80.75 96 MET A N 1
ATOM 785 C CA . MET A 1 96 ? -6.056 -7.900 -8.283 1.00 80.75 96 MET A CA 1
ATOM 786 C C . MET A 1 96 ? -6.810 -7.755 -6.964 1.00 80.75 96 MET A C 1
ATOM 788 O O . MET A 1 96 ? -6.291 -7.184 -6.005 1.00 80.75 96 MET A O 1
ATOM 792 N N . SER A 1 97 ? -8.044 -8.252 -6.924 1.00 82.62 97 SER A N 1
ATOM 793 C CA . SER A 1 97 ? -8.913 -8.192 -5.747 1.00 82.62 97 SER A CA 1
ATOM 794 C C . SER A 1 97 ? -9.134 -9.583 -5.163 1.00 82.62 97 SER A C 1
ATOM 796 O O . SER A 1 97 ? -9.313 -10.556 -5.894 1.00 82.62 97 SER A O 1
ATOM 798 N N . PHE A 1 98 ? -9.154 -9.659 -3.837 1.00 83.06 98 PHE A N 1
ATOM 799 C CA . PHE A 1 98 ? -9.265 -10.890 -3.064 1.00 83.06 98 PHE A CA 1
ATOM 800 C C . PHE A 1 98 ? -10.430 -10.765 -2.092 1.00 83.06 98 PHE A C 1
ATOM 802 O O . PHE A 1 98 ? -10.595 -9.731 -1.440 1.00 83.06 98 PHE A O 1
ATOM 809 N N . VAL A 1 99 ? -11.204 -11.836 -1.959 1.00 84.06 99 VAL A N 1
ATOM 810 C CA . VAL A 1 99 ? -12.180 -11.998 -0.883 1.00 84.06 99 VAL A CA 1
ATOM 811 C C . VAL A 1 99 ? -11.809 -13.275 -0.145 1.00 84.06 99 VAL A C 1
ATOM 813 O O . VAL A 1 99 ? -11.679 -14.325 -0.771 1.00 84.06 99 VAL A O 1
ATOM 816 N N . SER A 1 100 ? -11.593 -13.183 1.161 1.00 83.25 100 SER A N 1
ATOM 817 C CA . SER A 1 100 ? -11.304 -14.328 2.023 1.00 83.25 100 SER A CA 1
ATOM 818 C C . SER A 1 100 ? -12.258 -14.357 3.207 1.00 83.25 100 SER A C 1
ATOM 820 O O . SER A 1 100 ? -12.801 -13.329 3.603 1.00 83.25 100 SER A O 1
ATOM 822 N N . GLU A 1 101 ? -12.460 -15.539 3.778 1.00 84.31 101 GLU A N 1
ATOM 823 C CA . GLU A 1 101 ? -13.207 -15.712 5.018 1.00 84.31 101 GLU A CA 1
ATOM 824 C C . GLU A 1 101 ? -12.275 -16.268 6.096 1.00 84.31 101 GLU A C 1
ATOM 826 O O . GLU A 1 101 ? -11.514 -17.208 5.852 1.00 84.31 101 GLU A O 1
ATOM 831 N N . PHE A 1 102 ? -12.304 -15.670 7.284 1.00 81.81 102 PHE A N 1
ATOM 832 C CA . PHE A 1 102 ? -11.551 -16.137 8.443 1.00 81.81 102 PHE A CA 1
ATOM 833 C C . PHE A 1 102 ? -12.379 -15.937 9.714 1.00 81.81 102 PHE A C 1
ATOM 835 O O . PHE A 1 102 ? -12.863 -14.836 9.975 1.00 81.81 102 PHE A O 1
ATOM 842 N N . ASN A 1 103 ? -12.560 -17.004 10.498 1.00 87.44 103 ASN A N 1
ATOM 843 C CA . ASN A 1 103 ? -13.411 -17.024 11.696 1.00 87.44 103 ASN A CA 1
ATOM 844 C C . ASN A 1 103 ? -14.826 -16.455 11.451 1.00 87.44 103 ASN A C 1
ATOM 846 O O . ASN A 1 103 ? -15.317 -15.649 12.239 1.00 87.44 103 ASN A O 1
ATOM 850 N N . GLY A 1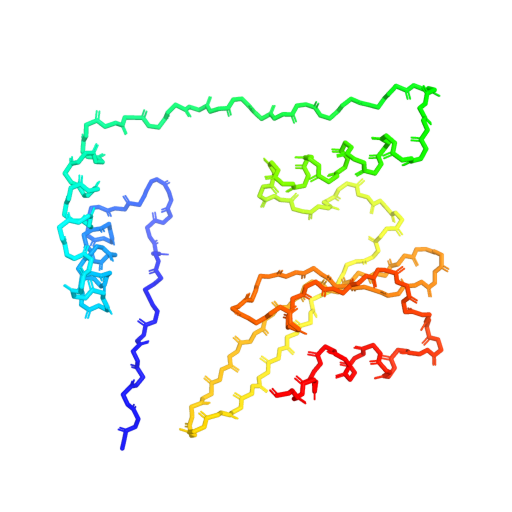 104 ? -15.457 -16.819 10.327 1.00 85.00 104 GLY A N 1
ATOM 851 C CA . GLY A 1 104 ? -16.793 -16.341 9.945 1.00 85.00 104 GLY A CA 1
ATOM 852 C C . GLY A 1 104 ? -16.861 -14.867 9.524 1.00 85.00 104 GLY A C 1
ATOM 853 O O . GLY A 1 104 ? -17.952 -14.339 9.324 1.00 85.00 104 GLY A O 1
ATOM 854 N N . ASN A 1 105 ? -15.717 -14.186 9.396 1.00 79.50 105 ASN A N 1
ATOM 855 C CA . ASN A 1 105 ? -15.634 -12.809 8.916 1.00 79.50 105 ASN A CA 1
ATOM 856 C C . ASN A 1 105 ? -15.095 -12.763 7.491 1.00 79.50 105 ASN A C 1
ATOM 858 O O . ASN A 1 105 ? -14.085 -13.397 7.185 1.00 79.50 105 ASN A O 1
ATOM 862 N N . VAL A 1 106 ? -15.731 -11.955 6.642 1.00 82.50 106 VAL A N 1
ATOM 863 C CA . VAL A 1 106 ? -15.289 -11.719 5.265 1.00 82.50 106 VAL A CA 1
ATOM 864 C C . VAL A 1 106 ? -14.306 -10.551 5.226 1.00 82.50 106 VAL A C 1
ATOM 866 O O . VAL A 1 106 ? -14.616 -9.444 5.664 1.00 82.50 106 VAL A O 1
ATOM 869 N N . PHE A 1 107 ? -13.138 -10.781 4.638 1.00 82.31 107 PHE A N 1
ATOM 870 C CA . PHE A 1 107 ? -12.098 -9.787 4.415 1.00 82.31 107 PHE A CA 1
ATOM 871 C C . PHE A 1 107 ? -11.932 -9.544 2.922 1.00 82.31 107 PHE A C 1
ATOM 873 O O . PHE A 1 107 ? -11.915 -10.472 2.114 1.00 82.31 107 PHE A O 1
ATOM 880 N N . ARG A 1 108 ? -11.793 -8.273 2.553 1.00 84.31 108 ARG A N 1
ATOM 881 C CA . ARG A 1 108 ? -11.501 -7.856 1.183 1.00 84.31 108 ARG A CA 1
ATOM 882 C C . ARG A 1 108 ? -10.110 -7.260 1.153 1.00 84.31 108 ARG A C 1
ATOM 884 O O . ARG A 1 108 ? -9.775 -6.434 1.998 1.00 84.31 108 ARG A O 1
ATOM 891 N N . HIS A 1 109 ? -9.312 -7.689 0.190 1.00 85.31 109 HIS A N 1
ATOM 892 C CA . HIS A 1 109 ? -7.956 -7.200 -0.005 1.00 85.31 109 HIS A CA 1
ATOM 893 C C . HIS A 1 109 ? -7.749 -6.840 -1.470 1.00 85.31 109 HIS A C 1
ATOM 895 O O . HIS A 1 109 ? -8.406 -7.405 -2.346 1.00 85.31 109 HIS A O 1
ATOM 901 N N . VAL A 1 110 ? -6.856 -5.898 -1.750 1.00 83.38 110 VAL A N 1
ATOM 902 C CA . VAL A 1 110 ? -6.521 -5.484 -3.114 1.00 83.38 110 VAL A CA 1
ATOM 903 C C . VAL A 1 110 ? -5.019 -5.265 -3.207 1.00 83.38 110 VAL A C 1
ATOM 905 O O . VAL A 1 110 ? -4.419 -4.651 -2.327 1.00 83.38 110 VAL A O 1
ATOM 908 N N . VAL A 1 111 ? -4.418 -5.746 -4.292 1.00 83.12 111 VAL A N 1
ATOM 909 C CA . VAL A 1 111 ? -3.043 -5.412 -4.676 1.00 83.12 111 VAL A CA 1
ATOM 910 C C . VAL A 1 111 ? -3.011 -4.993 -6.145 1.00 83.12 111 VAL A C 1
ATOM 912 O O . VAL A 1 111 ? -3.866 -5.375 -6.948 1.00 83.12 111 VAL A O 1
ATOM 915 N N . LEU A 1 112 ? -2.013 -4.199 -6.503 1.00 82.75 112 LEU A N 1
ATOM 916 C CA . LEU A 1 112 ? -1.727 -3.783 -7.864 1.00 82.75 112 LEU A CA 1
ATOM 917 C C . LEU A 1 112 ? -0.805 -4.818 -8.520 1.00 82.75 112 LEU A C 1
ATOM 919 O O . LEU A 1 112 ? 0.376 -4.910 -8.189 1.00 82.75 112 LEU A O 1
ATOM 923 N N . GLY A 1 113 ? -1.343 -5.610 -9.442 1.00 83.00 113 GLY A N 1
ATOM 924 C CA . GLY A 1 113 ? -0.565 -6.500 -10.295 1.00 83.00 113 GLY A CA 1
ATOM 925 C C . GLY A 1 113 ? 0.244 -5.710 -11.317 1.00 83.00 113 GLY A C 1
ATOM 926 O O . GLY A 1 113 ? -0.256 -4.758 -11.920 1.00 83.00 113 GLY A O 1
ATOM 927 N N . ILE A 1 114 ? 1.497 -6.116 -11.507 1.00 84.06 114 ILE A N 1
ATOM 928 C CA . ILE A 1 114 ? 2.448 -5.510 -12.437 1.00 84.06 114 ILE A CA 1
ATOM 929 C C . ILE A 1 114 ? 2.874 -6.566 -13.451 1.00 84.06 114 ILE A C 1
ATOM 931 O O . ILE A 1 114 ? 3.213 -7.688 -13.078 1.00 84.06 114 ILE A O 1
ATOM 935 N N . TYR A 1 115 ? 2.882 -6.192 -14.725 1.00 83.94 115 TYR A N 1
ATOM 936 C CA . TYR A 1 115 ? 3.427 -6.987 -15.816 1.00 83.94 115 TYR A CA 1
ATOM 937 C C . TYR A 1 115 ? 4.426 -6.158 -16.620 1.00 83.94 115 TYR A C 1
ATOM 939 O O . TYR A 1 115 ? 4.084 -5.099 -17.146 1.00 83.94 115 TYR A O 1
ATOM 947 N N . SER A 1 116 ? 5.657 -6.647 -16.721 1.00 84.44 116 SER A N 1
ATOM 948 C CA . SER A 1 116 ? 6.717 -6.021 -17.510 1.00 84.44 116 SER A CA 1
ATOM 949 C C . SER A 1 116 ? 6.609 -6.387 -18.985 1.00 84.44 116 SER A C 1
ATOM 951 O O . SER A 1 116 ? 6.276 -7.525 -19.322 1.00 84.44 116 SER A O 1
ATOM 953 N N . SER A 1 117 ? 7.008 -5.476 -19.871 1.00 78.38 117 SER A N 1
ATOM 954 C CA . SER A 1 117 ? 7.248 -5.777 -21.289 1.00 78.38 117 SER A CA 1
ATOM 955 C C . SER A 1 117 ? 8.243 -6.929 -21.500 1.00 78.38 117 SER A C 1
ATOM 957 O O . SER A 1 117 ? 8.159 -7.619 -22.512 1.00 78.38 117 SER A O 1
ATOM 959 N N . SER A 1 118 ? 9.121 -7.195 -20.526 1.00 82.12 118 SER A N 1
ATOM 960 C CA . SER A 1 118 ? 10.045 -8.338 -20.522 1.00 82.12 118 SER A CA 1
ATOM 961 C C . SER A 1 118 ? 9.403 -9.698 -20.190 1.00 82.12 118 SER A C 1
ATOM 963 O O . SER A 1 118 ? 10.104 -10.706 -20.202 1.00 82.12 118 SER A O 1
ATOM 965 N N . GLY A 1 119 ? 8.096 -9.763 -19.899 1.00 83.25 119 GLY A N 1
ATOM 966 C CA . GLY A 1 119 ? 7.383 -11.032 -19.684 1.00 83.25 119 GLY A CA 1
ATOM 967 C C . GLY A 1 119 ? 7.340 -11.537 -18.236 1.00 83.25 119 GLY A C 1
ATOM 968 O O . GLY A 1 119 ? 7.077 -12.721 -18.008 1.00 83.25 119 GLY A O 1
ATOM 969 N N . SER A 1 120 ? 7.578 -10.658 -17.260 1.00 84.88 120 SER A N 1
ATOM 970 C CA . SER A 1 120 ? 7.547 -10.988 -15.828 1.00 84.88 120 SER A CA 1
ATOM 971 C C . SER A 1 120 ? 6.384 -10.318 -15.101 1.00 84.88 120 SER A C 1
ATOM 973 O O . SER A 1 120 ? 6.044 -9.168 -15.378 1.00 84.88 120 SER A O 1
ATOM 975 N N . PHE A 1 121 ? 5.826 -11.029 -14.126 1.00 85.06 121 PHE A N 1
ATOM 976 C CA . PHE A 1 121 ? 4.802 -10.575 -13.196 1.00 85.06 121 PHE A CA 1
ATOM 977 C C . PHE A 1 121 ? 5.386 -10.253 -11.822 1.00 85.06 121 PHE A C 1
ATOM 979 O O . PHE A 1 121 ? 6.371 -10.854 -11.387 1.00 85.06 121 PHE A O 1
ATOM 986 N N . GLY A 1 122 ? 4.747 -9.300 -11.153 1.00 85.25 122 GLY A N 1
ATOM 987 C CA . GLY A 1 122 ? 5.007 -8.874 -9.783 1.00 85.25 122 GLY A CA 1
ATOM 988 C C . GLY A 1 122 ? 3.759 -8.214 -9.196 1.00 85.25 122 GLY A C 1
ATOM 989 O O . GLY A 1 122 ? 2.733 -8.093 -9.872 1.00 85.25 122 GLY A O 1
ATOM 990 N N . ALA A 1 123 ? 3.823 -7.787 -7.939 1.00 83.62 123 ALA A N 1
ATOM 991 C CA . ALA A 1 123 ? 2.711 -7.099 -7.286 1.00 83.62 123 ALA A CA 1
ATOM 992 C C . ALA A 1 123 ? 3.205 -6.025 -6.316 1.00 83.62 123 ALA A C 1
ATOM 994 O O . ALA A 1 123 ? 4.224 -6.205 -5.650 1.00 83.62 123 ALA A O 1
ATOM 995 N N . LEU A 1 124 ? 2.446 -4.937 -6.211 1.00 80.69 124 LEU A N 1
ATOM 996 C CA . LEU A 1 124 ? 2.598 -3.888 -5.206 1.00 80.69 124 LEU A CA 1
ATOM 997 C C . LEU A 1 124 ? 1.310 -3.801 -4.390 1.00 80.69 124 LEU A C 1
ATOM 999 O O . LEU A 1 124 ? 0.216 -3.941 -4.927 1.00 80.69 124 LEU A O 1
ATOM 1003 N N . GLY A 1 125 ? 1.405 -3.536 -3.098 1.00 76.38 125 GLY A N 1
ATOM 1004 C CA . GLY A 1 125 ? 0.231 -3.356 -2.253 1.00 76.38 125 GLY A CA 1
ATOM 1005 C C . GLY A 1 125 ? 0.636 -3.053 -0.824 1.00 76.38 125 GLY A C 1
ATOM 1006 O O . GLY A 1 125 ? 1.810 -3.151 -0.479 1.00 76.38 125 GLY A O 1
ATOM 1007 N N . LEU A 1 126 ? -0.343 -2.712 0.005 1.00 77.00 126 LEU A N 1
ATOM 1008 C CA . LEU A 1 126 ? -0.163 -2.543 1.442 1.00 77.00 126 LEU A CA 1
ATOM 1009 C C . LEU A 1 126 ? -0.988 -3.608 2.146 1.00 77.00 126 LEU A C 1
ATOM 1011 O O . LEU A 1 126 ? -2.180 -3.750 1.883 1.00 77.00 126 LEU A O 1
ATOM 1015 N N . SER A 1 127 ? -0.357 -4.381 3.022 1.00 79.50 127 SER A N 1
ATOM 1016 C CA . SER A 1 127 ? -1.039 -5.402 3.807 1.00 79.50 127 SER A CA 1
ATOM 1017 C C . SER A 1 127 ? -0.420 -5.492 5.188 1.00 79.50 127 SER A C 1
ATOM 1019 O O . SER A 1 127 ? 0.770 -5.266 5.368 1.00 79.50 127 SER A O 1
ATOM 1021 N N . ARG A 1 128 ? -1.235 -5.899 6.162 1.00 80.31 128 ARG A N 1
ATOM 1022 C CA . ARG A 1 128 ? -0.766 -6.247 7.509 1.00 80.31 128 ARG A CA 1
ATOM 1023 C C . ARG A 1 128 ? 0.101 -7.512 7.516 1.00 80.31 128 ARG A C 1
ATOM 1025 O O . ARG A 1 128 ? 0.754 -7.784 8.513 1.00 80.31 128 ARG A O 1
ATOM 1032 N N . ARG A 1 129 ? 0.073 -8.313 6.441 1.00 77.94 129 ARG A N 1
ATOM 1033 C CA . ARG A 1 129 ? 0.903 -9.515 6.289 1.00 77.94 129 ARG A CA 1
ATOM 1034 C C . ARG A 1 129 ? 1.845 -9.341 5.103 1.00 77.94 129 ARG A C 1
ATOM 1036 O O . ARG A 1 129 ? 1.387 -9.105 3.985 1.00 77.94 129 ARG A O 1
ATOM 1043 N N . GLU A 1 130 ? 3.142 -9.532 5.330 1.00 76.00 130 GLU A N 1
ATOM 1044 C CA . GLU A 1 130 ? 4.179 -9.333 4.305 1.00 76.00 130 GLU A CA 1
ATOM 1045 C C . GLU A 1 130 ? 3.969 -10.203 3.059 1.00 76.00 130 GLU A C 1
ATOM 1047 O O . GLU A 1 130 ? 4.231 -9.806 1.923 1.00 76.00 130 GLU A O 1
ATOM 1052 N N . ASN A 1 131 ? 3.426 -11.401 3.253 1.00 78.19 131 ASN A N 1
ATOM 1053 C CA . ASN A 1 131 ? 3.146 -12.339 2.178 1.00 78.19 131 ASN A CA 1
ATOM 1054 C C . ASN A 1 131 ? 1.939 -11.949 1.304 1.00 78.19 131 ASN A C 1
ATOM 1056 O O . ASN A 1 131 ? 1.773 -12.571 0.255 1.00 78.19 131 ASN A O 1
ATOM 1060 N N . LEU A 1 132 ? 1.142 -10.943 1.674 1.00 81.00 132 LEU A N 1
ATOM 1061 C CA . LEU A 1 132 ? -0.056 -10.502 0.945 1.00 81.00 132 LEU A CA 1
ATOM 1062 C C . LEU A 1 132 ? 0.104 -9.110 0.306 1.00 81.00 132 LEU A C 1
ATOM 1064 O O . LEU A 1 132 ? -0.888 -8.453 0.013 1.00 81.00 132 LEU A O 1
ATOM 1068 N N . MET A 1 133 ? 1.328 -8.625 0.114 1.00 81.31 133 MET A N 1
ATOM 1069 C CA . MET A 1 133 ? 1.597 -7.300 -0.458 1.00 81.31 133 MET A CA 1
ATOM 1070 C C . MET A 1 133 ? 2.573 -7.384 -1.637 1.00 81.31 133 MET A C 1
ATOM 1072 O O . MET A 1 133 ? 2.207 -7.874 -2.704 1.00 81.31 133 MET A O 1
ATOM 1076 N N . TYR A 1 134 ? 3.810 -6.926 -1.446 1.00 83.50 134 TYR A N 1
ATOM 1077 C CA . TYR A 1 134 ? 4.863 -6.946 -2.444 1.00 83.50 134 TYR A CA 1
ATOM 1078 C C . TYR A 1 134 ? 5.174 -8.365 -2.937 1.00 83.50 134 TYR A C 1
ATOM 1080 O O . TYR A 1 134 ? 5.347 -9.304 -2.150 1.00 83.50 134 TYR A O 1
ATOM 1088 N N . LYS A 1 135 ? 5.298 -8.499 -4.260 1.00 82.69 135 LYS A N 1
ATOM 1089 C CA . LYS A 1 135 ? 5.925 -9.641 -4.926 1.00 82.69 135 LYS A CA 1
ATOM 1090 C C . LYS A 1 135 ? 6.942 -9.133 -5.944 1.00 82.69 135 LYS A C 1
ATOM 1092 O O . LYS A 1 135 ? 6.574 -8.283 -6.759 1.00 82.69 135 LYS A O 1
ATOM 1097 N N . PRO A 1 136 ? 8.178 -9.665 -5.933 1.00 82.81 136 PRO A N 1
ATOM 1098 C CA . PRO A 1 136 ? 9.205 -9.250 -6.879 1.00 82.81 136 PRO A CA 1
ATOM 1099 C C . PRO A 1 136 ? 8.768 -9.502 -8.326 1.00 82.81 136 PRO A C 1
ATOM 1101 O O . PRO A 1 136 ? 8.036 -10.448 -8.605 1.00 82.81 136 PRO A O 1
ATOM 1104 N N . LEU A 1 137 ? 9.239 -8.661 -9.250 1.00 82.44 137 LEU A N 1
ATOM 1105 C CA . LEU A 1 137 ? 8.931 -8.717 -10.685 1.00 82.44 137 LEU A CA 1
ATOM 1106 C C . LEU A 1 137 ? 9.760 -9.799 -11.405 1.00 82.44 137 LEU A C 1
ATOM 1108 O O . LEU A 1 137 ? 10.497 -9.519 -12.348 1.00 82.44 137 LEU A O 1
ATOM 1112 N N . ASN A 1 138 ? 9.700 -11.039 -10.925 1.00 84.38 138 ASN A N 1
ATOM 1113 C CA . ASN A 1 138 ? 10.519 -12.149 -11.422 1.00 84.38 138 ASN A CA 1
ATOM 1114 C C . ASN A 1 138 ? 9.713 -13.425 -11.705 1.00 84.38 138 ASN A C 1
ATOM 1116 O O . ASN A 1 138 ? 10.300 -14.482 -11.941 1.00 84.38 138 ASN A O 1
ATOM 1120 N N . PHE A 1 139 ? 8.380 -13.340 -11.703 1.00 79.25 139 PHE A N 1
ATOM 1121 C CA . PHE A 1 139 ? 7.525 -14.475 -12.030 1.00 79.25 139 PHE A CA 1
ATOM 1122 C C . PHE A 1 139 ? 7.263 -14.513 -13.538 1.00 79.25 139 PHE A C 1
ATOM 1124 O O . PHE A 1 139 ? 6.509 -13.681 -14.036 1.00 79.25 139 PHE A O 1
ATOM 1131 N N . PRO A 1 140 ? 7.844 -15.454 -14.298 1.00 82.31 140 PRO A N 1
ATOM 1132 C CA . PRO A 1 140 ? 7.617 -15.512 -15.738 1.00 82.31 140 PRO A CA 1
ATOM 1133 C C . PRO A 1 140 ? 6.156 -15.863 -16.047 1.00 82.31 140 PRO A C 1
ATOM 1135 O O . PRO A 1 140 ? 5.509 -16.565 -15.266 1.00 82.31 140 PRO A O 1
ATOM 1138 N N . VAL A 1 141 ? 5.657 -15.458 -17.221 1.00 75.88 141 VAL A N 1
ATOM 1139 C CA . VAL A 1 141 ? 4.288 -15.770 -17.696 1.00 75.88 141 VAL A CA 1
ATOM 1140 C C . VAL A 1 141 ? 3.944 -17.258 -17.568 1.00 75.88 141 VAL A C 1
ATOM 1142 O O . VAL A 1 141 ? 2.863 -17.599 -17.094 1.00 75.88 141 VAL A O 1
ATOM 1145 N N . MET A 1 142 ? 4.877 -18.159 -17.896 1.00 74.50 142 MET A N 1
ATOM 1146 C CA . MET A 1 142 ? 4.658 -19.611 -17.778 1.00 74.50 142 MET A CA 1
ATOM 1147 C C . MET A 1 142 ? 4.426 -20.089 -16.332 1.00 74.50 142 MET A C 1
ATOM 1149 O O . MET A 1 142 ? 3.921 -21.186 -16.116 1.00 74.50 142 MET A O 1
ATOM 1153 N N . LYS A 1 143 ? 4.766 -19.269 -15.331 1.00 75.81 143 LYS A N 1
ATOM 1154 C CA . LYS A 1 143 ? 4.539 -19.521 -13.901 1.00 75.81 143 LYS A CA 1
ATOM 1155 C C . LYS A 1 143 ? 3.447 -18.619 -13.318 1.00 75.81 143 LYS A C 1
ATOM 1157 O O . LYS A 1 143 ? 3.392 -18.458 -12.099 1.00 75.81 143 LYS A O 1
ATOM 1162 N N . ILE A 1 144 ? 2.554 -18.064 -14.145 1.00 72.19 144 ILE A N 1
ATOM 1163 C CA . ILE A 1 144 ? 1.463 -17.194 -13.678 1.00 72.19 144 ILE A CA 1
ATOM 1164 C C . ILE A 1 144 ? 0.608 -17.872 -12.603 1.00 72.19 144 ILE A C 1
ATOM 1166 O O . ILE A 1 144 ? 0.263 -17.247 -11.611 1.00 72.19 144 ILE A O 1
ATOM 1170 N N . VAL A 1 145 ? 0.345 -19.174 -12.731 1.00 69.00 145 VAL A N 1
ATOM 1171 C CA . VAL A 1 145 ? -0.418 -19.937 -11.732 1.00 69.00 145 VAL A CA 1
ATOM 1172 C C . VAL A 1 145 ? 0.296 -19.950 -10.378 1.00 69.00 145 VAL A C 1
ATOM 1174 O O . VAL A 1 145 ? -0.345 -19.759 -9.350 1.00 69.00 145 VAL A O 1
ATOM 1177 N N . ILE A 1 146 ? 1.624 -20.101 -10.367 1.00 70.50 146 ILE A N 1
ATOM 1178 C CA . ILE A 1 146 ? 2.440 -20.062 -9.144 1.00 70.50 146 ILE A CA 1
ATOM 1179 C C . ILE A 1 146 ? 2.458 -18.647 -8.563 1.00 70.50 146 ILE A C 1
ATOM 1181 O O . ILE A 1 146 ? 2.348 -18.490 -7.349 1.00 70.50 146 ILE A O 1
ATOM 1185 N N . PHE A 1 147 ? 2.571 -17.618 -9.406 1.00 71.75 147 PHE A N 1
ATOM 1186 C CA . PHE A 1 147 ? 2.493 -16.219 -8.980 1.00 71.75 147 PHE A CA 1
ATOM 1187 C C . PHE A 1 147 ? 1.157 -15.915 -8.307 1.00 71.75 147 PHE A C 1
ATOM 1189 O O . PHE A 1 147 ? 1.138 -15.476 -7.158 1.00 71.75 147 PHE A O 1
ATOM 1196 N N . LEU A 1 148 ? 0.050 -16.220 -8.989 1.00 71.94 148 LEU A N 1
ATOM 1197 C CA . LEU A 1 148 ? -1.290 -16.064 -8.447 1.00 71.94 148 LEU A CA 1
ATOM 1198 C C . LEU A 1 148 ? -1.380 -16.861 -7.142 1.00 71.94 148 LEU A C 1
ATOM 1200 O O . LEU A 1 148 ? -1.660 -16.275 -6.106 1.00 71.94 148 LEU A O 1
ATOM 1204 N N . TRP A 1 149 ? -1.039 -18.148 -7.122 1.00 69.94 149 TRP A N 1
ATOM 1205 C CA . TRP A 1 149 ? -1.075 -18.948 -5.894 1.00 69.94 149 TRP A CA 1
ATOM 1206 C C . TRP A 1 149 ? -0.250 -18.340 -4.744 1.00 69.94 149 TRP A C 1
ATOM 1208 O O . TRP A 1 149 ? -0.723 -18.284 -3.613 1.00 69.94 149 TRP A O 1
ATOM 1218 N N . THR A 1 150 ? 0.934 -17.797 -5.026 1.00 66.00 150 THR A N 1
ATOM 1219 C CA . THR A 1 150 ? 1.796 -17.124 -4.038 1.00 66.00 150 THR A CA 1
ATOM 1220 C C . THR A 1 150 ? 1.143 -15.863 -3.465 1.00 66.00 150 THR A C 1
ATOM 1222 O O . THR A 1 150 ? 1.381 -15.526 -2.302 1.00 66.00 150 THR A O 1
ATOM 1225 N N . VAL A 1 151 ? 0.343 -15.162 -4.269 1.00 65.75 151 VAL A N 1
ATOM 1226 C CA . VAL A 1 151 ? -0.434 -13.987 -3.856 1.00 65.75 151 VAL A CA 1
ATOM 1227 C C . VAL A 1 151 ? -1.724 -14.396 -3.124 1.00 65.75 151 VAL A C 1
ATOM 1229 O O . VAL A 1 151 ? -2.048 -13.802 -2.101 1.00 65.75 151 VAL A O 1
ATOM 1232 N N . PHE A 1 152 ? -2.441 -15.416 -3.611 1.00 66.06 152 PHE A N 1
ATOM 1233 C CA . PHE A 1 152 ? -3.775 -15.816 -3.137 1.00 66.06 152 PHE A CA 1
ATOM 1234 C C . PHE A 1 152 ? -3.751 -16.761 -1.924 1.00 66.06 152 PHE A C 1
ATOM 1236 O O . PHE A 1 152 ? -4.661 -16.710 -1.103 1.00 66.06 152 PHE A O 1
ATOM 1243 N N . ASN A 1 153 ? -2.760 -17.651 -1.815 1.00 64.19 153 ASN A N 1
ATOM 1244 C CA . ASN A 1 153 ? -2.881 -18.872 -1.006 1.00 64.19 153 ASN A CA 1
ATOM 1245 C C . ASN A 1 153 ? -1.709 -19.155 -0.065 1.00 64.19 153 ASN A C 1
ATOM 1247 O O . ASN A 1 153 ? -1.677 -20.233 0.526 1.00 64.19 153 ASN A O 1
ATOM 1251 N N . ASN A 1 154 ? -0.763 -18.229 0.118 1.00 55.78 154 ASN A N 1
ATOM 1252 C CA . ASN A 1 154 ? 0.342 -18.447 1.053 1.00 55.78 154 ASN A CA 1
ATOM 1253 C C . ASN A 1 154 ? -0.158 -18.469 2.508 1.00 55.78 154 ASN A C 1
ATOM 1255 O O . ASN A 1 154 ? -0.090 -17.475 3.231 1.00 55.78 154 ASN A O 1
ATOM 1259 N N . ARG A 1 155 ? -0.657 -19.626 2.946 1.00 45.47 155 ARG A N 1
ATOM 1260 C CA . ARG A 1 155 ? -0.825 -19.965 4.352 1.00 45.47 155 ARG A CA 1
ATOM 1261 C C . ARG A 1 155 ? 0.543 -20.386 4.885 1.00 45.47 155 ARG A C 1
ATOM 1263 O O . ARG A 1 155 ? 1.055 -21.442 4.529 1.00 45.47 155 ARG A O 1
ATOM 1270 N N . LYS A 1 156 ? 1.126 -19.536 5.720 1.00 38.16 156 LYS A N 1
ATOM 1271 C CA . LYS A 1 156 ? 1.795 -20.016 6.924 1.00 38.16 156 LYS A CA 1
ATOM 1272 C C . LYS A 1 156 ? 0.891 -19.649 8.090 1.00 38.16 156 LYS A C 1
ATOM 1274 O O . LYS A 1 156 ? 0.311 -18.529 8.038 1.00 38.16 156 LYS A O 1
#

Organism: Schistosoma mansoni (NCBI:txid6183)

InterPro domains:
  IPR028131 Tubulinyl-Tyr carboxypeptidase [PF14822] (83-145)
  IPR028131 Tubulinyl-Tyr carboxypeptidase [PTHR15750] (83-146)

Sequence (156 aa):
LSDYVPFLTSKSGFPINAETWKSMFDFCLKQNSDCKKQITDLYESSQENVISKKPLPVFRVDKIETAENFLNKVQNYLNSLDFLTQGQEYLKRFTMSFVSEFNGNVFRHVVLGIYSSSGSFGALGLSRRENLMYKPLNFPVMKIVIFLWTVFNNRK

pLDDT: mean 71.36, std 13.75, range [33.28, 87.44]

Foldseek 3Di:
DDPPDDDQDQPPPPPGDPVSVVVVLVVVCVVCVVCNVVSVVVSVVVVVDDDDPDDQDDDDDDPDDDPVVVVVSVVVNVVRDPDPDPPDPQKDKDKDKDWDDDPNDIDIAIWIWIAGVVQFIWIADDDPDPQQGTGDRHQGPVRVVVVVCSNHPPDD